Protein AF-X5H5W8-F1 (afdb_monomer)

Sequence (64 aa):
MKKSEARYVAKNVPGVGWRVWSTPVEQWWGNAFPVYPAALLDELNGPKRTDRLLELNRPDDIRS

Nearest PDB structures (foldseek):
  2n4s-assembly1_A  TM=7.301E-01  e=3.701E+00  Homo sapiens
  6jjx-assembly1_A  TM=4.271E-01  e=1.451E+00  Mus musculus
  2ysi-assembly1_A  TM=6.793E-01  e=5.911E+00  Mus musculus
  7bqg-assembly1_A-2  TM=6.641E-01  e=6.320E+00  Mus musculus
  7bqf-assembly1_A-2  TM=6.427E-01  e=6.758E+00  Mus musculus

Solvent-accessible surface area (backbone atoms only — not comparable to full-atom values): 4065 Å² total; per-residue (Å²): 129,84,76,77,72,64,49,44,42,81,41,83,40,90,98,65,31,26,31,35,37,28,62,88,74,73,38,77,49,83,69,65,30,88,55,82,61,60,68,55,41,49,38,63,58,56,83,51,51,67,68,62,50,56,57,71,66,44,94,74,79,86,68,133

Radius of gyration: 12.14 Å; Cα contacts (8 Å, |Δi|>4): 78; chains: 1; bounding box: 37×31×26 Å

Structure (mmCIF, N/CA/C/O backbone):
data_AF-X5H5W8-F1
#
_entry.id   AF-X5H5W8-F1
#
loop_
_atom_site.group_PDB
_atom_site.id
_atom_site.type_symbol
_atom_site.label_atom_id
_atom_site.label_alt_id
_atom_site.label_comp_id
_atom_site.label_asym_id
_atom_site.label_entity_id
_atom_site.label_seq_id
_atom_site.pdbx_PDB_ins_code
_atom_site.Cartn_x
_atom_site.Cartn_y
_atom_site.Cartn_z
_atom_site.occupancy
_atom_site.B_iso_or_equiv
_atom_site.auth_seq_id
_atom_site.auth_comp_id
_atom_site.auth_asym_id
_atom_site.auth_atom_id
_atom_site.p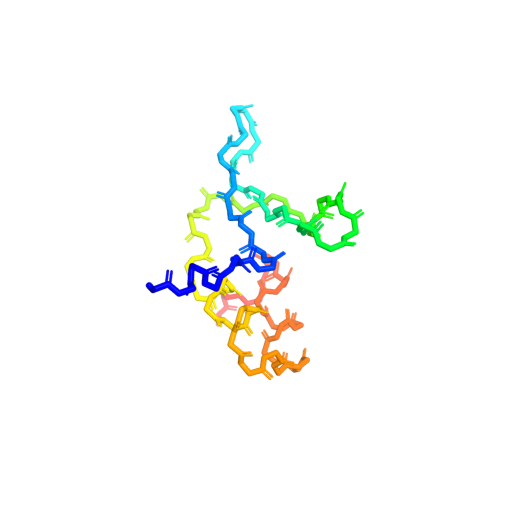dbx_PDB_model_num
ATOM 1 N N . MET A 1 1 ? -25.327 2.583 4.743 1.00 44.06 1 MET A N 1
ATOM 2 C CA . MET A 1 1 ? -24.086 1.776 4.739 1.00 44.06 1 MET A CA 1
ATOM 3 C C . MET A 1 1 ? -22.922 2.712 5.011 1.00 44.06 1 MET A C 1
ATOM 5 O O . MET A 1 1 ? -22.638 3.546 4.161 1.00 44.06 1 MET A O 1
ATOM 9 N N . LYS A 1 2 ? -22.302 2.661 6.199 1.00 43.88 2 LYS A N 1
ATOM 10 C CA . LYS A 1 2 ? -21.057 3.408 6.424 1.00 43.88 2 LYS A CA 1
ATOM 11 C C . LYS A 1 2 ? -20.030 2.805 5.474 1.00 43.88 2 LYS A C 1
ATOM 13 O O . LYS A 1 2 ? -19.686 1.638 5.634 1.00 43.88 2 LYS A O 1
ATOM 18 N N . LYS A 1 3 ? -19.620 3.546 4.443 1.00 48.91 3 LYS A N 1
ATOM 19 C CA . LYS A 1 3 ? -18.435 3.166 3.680 1.00 48.91 3 LYS A CA 1
ATOM 20 C C . LYS A 1 3 ? -17.306 3.220 4.694 1.00 48.91 3 LYS A C 1
ATOM 22 O O . LYS A 1 3 ? -16.964 4.302 5.151 1.00 48.91 3 LYS A O 1
ATOM 27 N N . SER A 1 4 ? -16.837 2.062 5.142 1.00 55.66 4 SER A N 1
ATOM 28 C CA . SER A 1 4 ? -15.595 1.977 5.894 1.00 55.66 4 SER A CA 1
ATOM 29 C C . SER A 1 4 ? -14.534 2.539 4.963 1.00 55.66 4 SER A C 1
ATOM 31 O O . SER A 1 4 ? -14.135 1.873 4.010 1.00 55.66 4 SER A O 1
ATOM 33 N N . GLU A 1 5 ? -14.206 3.816 5.136 1.00 67.06 5 GLU A N 1
ATOM 34 C CA . GLU A 1 5 ? -13.191 4.487 4.343 1.00 67.06 5 GLU A CA 1
ATOM 35 C C . GLU A 1 5 ? -11.907 3.690 4.533 1.00 67.06 5 GLU A C 1
ATOM 37 O O . GLU A 1 5 ? -11.379 3.594 5.645 1.00 67.06 5 GLU A O 1
ATOM 42 N N . ALA A 1 6 ? -11.478 3.014 3.464 1.00 72.12 6 ALA A N 1
ATOM 43 C CA . ALA A 1 6 ? -10.255 2.238 3.480 1.00 72.12 6 ALA A CA 1
ATOM 44 C C . ALA A 1 6 ? -9.131 3.179 3.930 1.00 72.12 6 ALA A C 1
ATOM 46 O O . ALA A 1 6 ? -8.878 4.215 3.309 1.00 72.12 6 ALA A O 1
ATOM 47 N N . ARG A 1 7 ? -8.495 2.845 5.057 1.00 82.44 7 ARG A N 1
ATOM 48 C CA . ARG A 1 7 ? -7.389 3.630 5.620 1.00 82.44 7 ARG A CA 1
ATOM 49 C C . ARG A 1 7 ? -6.194 3.649 4.673 1.00 82.44 7 ARG A C 1
ATOM 51 O O . ARG A 1 7 ? -5.412 4.594 4.686 1.00 82.44 7 ARG A O 1
ATOM 58 N N . TYR A 1 8 ? -6.074 2.608 3.856 1.00 86.19 8 TYR A N 1
ATOM 59 C CA . TYR A 1 8 ? -5.029 2.452 2.861 1.00 86.19 8 TYR A CA 1
ATOM 60 C C . TYR A 1 8 ? -5.652 2.184 1.497 1.00 86.19 8 TYR A C 1
ATOM 62 O O . TYR A 1 8 ? -6.522 1.323 1.370 1.00 86.19 8 TYR A O 1
ATOM 70 N N . VAL A 1 9 ? -5.208 2.916 0.475 1.00 88.38 9 VAL A N 1
ATOM 71 C CA . VAL A 1 9 ? -5.767 2.861 -0.883 1.00 88.38 9 VAL A CA 1
ATOM 72 C C . VAL A 1 9 ? -4.639 2.742 -1.898 1.00 88.38 9 VAL A C 1
ATOM 74 O O . VAL A 1 9 ? -3.758 3.594 -1.924 1.00 88.38 9 VAL A O 1
ATOM 77 N N . ALA A 1 10 ? -4.655 1.734 -2.771 1.00 88.62 10 ALA A N 1
ATOM 78 C CA . ALA A 1 10 ? -3.682 1.676 -3.859 1.00 88.62 10 ALA A CA 1
ATOM 79 C C . ALA A 1 10 ? -4.074 2.652 -4.973 1.00 88.62 10 ALA A C 1
ATOM 81 O O . ALA A 1 10 ? -5.196 2.629 -5.479 1.00 88.62 10 ALA A O 1
ATOM 82 N N . LYS A 1 11 ? -3.125 3.493 -5.369 1.00 90.12 11 LYS A N 1
ATOM 83 C CA . LYS A 1 11 ? -3.226 4.432 -6.481 1.00 90.12 11 LYS A CA 1
ATOM 84 C C . LYS A 1 11 ? -2.192 4.067 -7.537 1.00 90.12 11 LYS A C 1
ATOM 86 O O . LYS A 1 11 ? -1.026 3.845 -7.215 1.00 90.12 11 LYS A O 1
ATOM 91 N N . ASN A 1 12 ? -2.621 4.011 -8.793 1.00 89.75 12 ASN A N 1
ATOM 92 C CA . ASN A 1 12 ? -1.709 3.871 -9.918 1.00 89.75 12 ASN A CA 1
ATOM 93 C C . ASN A 1 12 ? -1.020 5.220 -10.169 1.00 89.75 12 ASN A C 1
ATOM 95 O O . ASN A 1 12 ? -1.688 6.241 -10.329 1.00 89.75 12 ASN A O 1
ATOM 99 N N . VAL A 1 13 ? 0.308 5.214 -10.160 1.00 87.81 13 VAL A N 1
ATOM 100 C CA . VAL A 1 13 ? 1.166 6.355 -10.458 1.00 87.81 13 VAL A CA 1
ATOM 101 C 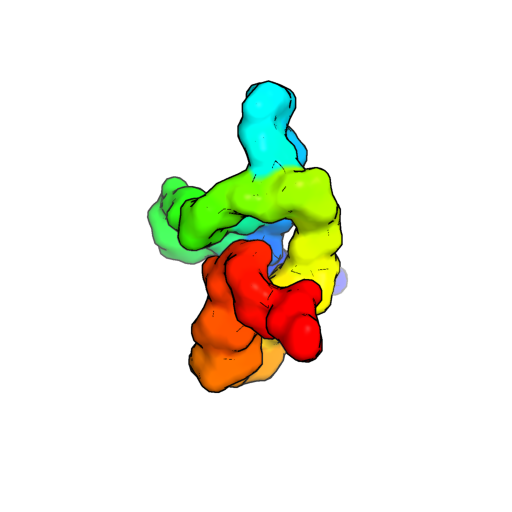C . VAL A 1 13 ? 1.845 6.082 -11.805 1.00 87.81 13 VAL A C 1
ATOM 103 O O . VAL A 1 13 ? 2.679 5.170 -11.894 1.00 87.81 13 VAL A O 1
ATOM 106 N N . PRO A 1 14 ? 1.515 6.845 -12.860 1.00 85.88 14 PRO A N 1
ATOM 107 C CA . PRO A 1 14 ? 2.084 6.628 -14.185 1.00 85.88 14 PRO A CA 1
ATOM 108 C C . PRO A 1 14 ? 3.612 6.773 -14.145 1.00 85.88 14 PRO A C 1
ATOM 110 O O . PRO A 1 14 ? 4.140 7.719 -13.567 1.00 85.88 14 PRO A O 1
ATOM 113 N N . GLY A 1 15 ? 4.320 5.804 -14.730 1.00 84.56 15 GLY A N 1
ATOM 114 C CA . GLY A 1 15 ? 5.788 5.750 -14.752 1.00 84.56 15 GLY A CA 1
ATOM 115 C C . GLY A 1 15 ? 6.450 5.148 -13.505 1.00 84.56 15 GLY A C 1
ATOM 116 O O . GLY A 1 15 ? 7.637 4.847 -13.556 1.00 84.56 15 GLY A O 1
ATOM 117 N N . VAL A 1 16 ? 5.708 4.926 -12.414 1.00 84.19 16 VAL A N 1
ATOM 118 C CA . VAL A 1 16 ? 6.251 4.352 -11.165 1.00 84.19 16 VAL A CA 1
ATOM 119 C C . VAL A 1 16 ? 5.589 3.012 -10.817 1.00 84.19 16 VAL A C 1
ATOM 121 O O . VAL A 1 16 ? 6.251 2.117 -10.302 1.00 84.19 16 VAL A O 1
ATOM 124 N N . GLY A 1 17 ? 4.295 2.849 -11.111 1.00 88.19 17 GLY A N 1
ATOM 125 C CA . GLY A 1 17 ? 3.514 1.659 -10.762 1.00 88.19 17 GLY A CA 1
ATOM 126 C C . GLY A 1 17 ? 2.457 1.960 -9.700 1.00 88.19 17 GLY A C 1
ATOM 127 O O . GLY A 1 17 ? 1.895 3.048 -9.657 1.00 88.19 17 GLY A O 1
ATOM 128 N N . TRP A 1 18 ? 2.148 1.005 -8.835 1.00 89.56 18 TRP A N 1
ATOM 129 C CA . TRP A 1 18 ? 1.125 1.137 -7.800 1.00 89.56 18 TRP A CA 1
ATOM 130 C C . TRP A 1 18 ? 1.720 1.608 -6.477 1.00 89.56 18 TRP A C 1
ATOM 132 O O . TRP A 1 18 ? 2.624 0.983 -5.944 1.00 89.56 18 TRP A O 1
ATOM 142 N N . ARG A 1 19 ? 1.186 2.673 -5.883 1.00 89.69 19 ARG A N 1
ATOM 143 C CA . ARG A 1 19 ? 1.556 3.111 -4.529 1.00 89.69 19 ARG A CA 1
ATOM 144 C C . ARG A 1 19 ? 0.377 3.035 -3.585 1.00 89.69 19 ARG A C 1
ATOM 146 O O . ARG A 1 19 ? -0.754 3.293 -3.981 1.00 89.69 19 ARG A O 1
ATOM 153 N N . VAL A 1 20 ? 0.646 2.749 -2.319 1.00 88.94 20 VAL A N 1
ATOM 154 C CA . VAL A 1 20 ? -0.382 2.764 -1.279 1.00 88.94 20 VAL A CA 1
ATOM 155 C C . VAL A 1 20 ? -0.448 4.158 -0.657 1.00 88.94 20 VAL A C 1
ATOM 157 O O . VAL A 1 20 ? 0.547 4.685 -0.177 1.00 88.94 20 VAL A O 1
ATOM 160 N N . TRP A 1 21 ? -1.621 4.777 -0.688 1.00 89.25 21 TRP A N 1
ATOM 161 C CA . TRP A 1 21 ? -1.929 6.042 -0.032 1.00 89.25 21 TRP A CA 1
ATOM 162 C C . TRP A 1 21 ? -2.550 5.769 1.332 1.00 89.25 21 TRP A C 1
ATOM 164 O O . TRP A 1 21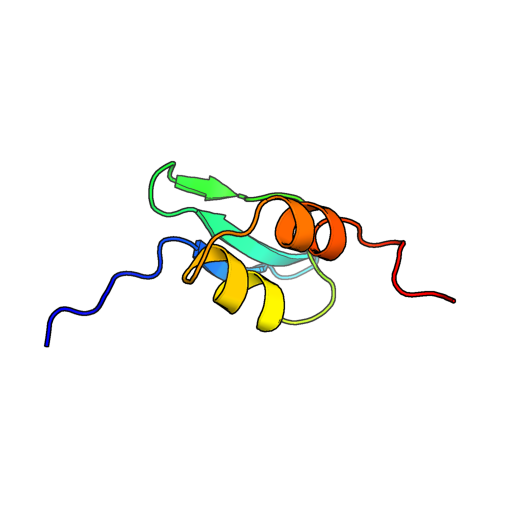 ? -3.578 5.095 1.413 1.00 89.25 21 TRP A O 1
ATOM 174 N N . SER A 1 22 ? -1.952 6.311 2.387 1.00 88.56 22 SER A N 1
ATOM 175 C CA . SER A 1 22 ? -2.533 6.294 3.727 1.00 88.56 22 SER A CA 1
ATOM 176 C C . SER A 1 22 ? -3.425 7.518 3.881 1.00 88.56 22 SER A C 1
ATOM 178 O O . SER A 1 22 ? -2.925 8.637 3.916 1.00 88.56 22 SER A O 1
ATOM 180 N N . THR A 1 23 ? -4.736 7.327 4.006 1.00 87.31 23 THR A N 1
ATOM 181 C CA . THR A 1 23 ? -5.674 8.421 4.295 1.00 87.31 23 THR A CA 1
ATOM 182 C C . THR A 1 23 ? -5.51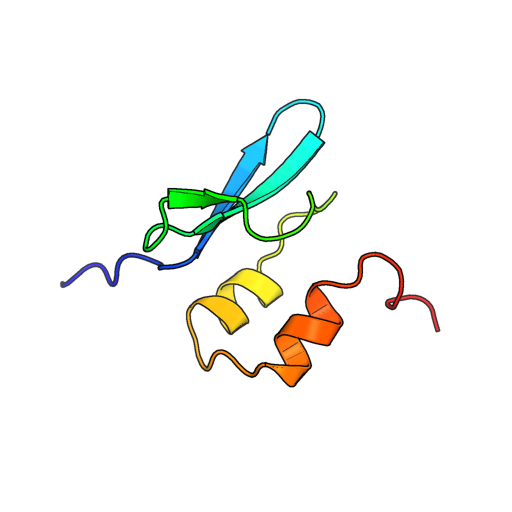9 9.045 5.690 1.00 87.31 23 THR A C 1
ATOM 184 O O . THR A 1 23 ? -5.658 10.260 5.763 1.00 87.31 23 THR A O 1
ATOM 187 N N . PRO A 1 24 ? -5.181 8.326 6.789 1.00 82.94 24 PRO A N 1
ATOM 188 C CA . PRO A 1 24 ? -5.141 8.949 8.120 1.00 82.94 24 PRO A CA 1
ATOM 189 C C . PRO A 1 24 ? -3.955 9.896 8.341 1.00 82.94 24 PRO A C 1
ATOM 191 O O . PRO A 1 24 ? -4.010 10.730 9.235 1.00 82.94 24 PRO A O 1
ATOM 194 N N . VAL A 1 25 ? -2.879 9.736 7.571 1.00 85.56 25 VAL A N 1
ATOM 195 C CA . VAL A 1 25 ? -1.671 10.580 7.639 1.00 85.56 25 VAL A CA 1
ATOM 196 C C . VAL A 1 25 ? -1.409 11.311 6.321 1.00 85.56 25 VAL A C 1
ATOM 198 O O . VAL A 1 25 ? -0.382 11.961 6.181 1.00 85.56 25 VAL A O 1
ATOM 201 N N . GLU A 1 26 ? -2.315 11.152 5.348 1.00 86.88 26 GLU A N 1
ATOM 202 C CA . GLU A 1 26 ? -2.244 11.738 4.004 1.00 86.88 26 GLU A CA 1
ATOM 203 C C . GLU A 1 26 ? -0.864 11.584 3.340 1.00 86.88 26 GLU A C 1
ATOM 205 O O . GLU A 1 26 ? -0.326 12.504 2.726 1.00 86.88 26 GLU A O 1
ATOM 210 N N . GLN A 1 27 ? -0.275 10.392 3.476 1.00 87.94 27 GLN A N 1
ATOM 211 C CA . GLN A 1 27 ? 1.095 10.112 3.051 1.00 87.94 27 GLN A CA 1
ATOM 212 C C . GLN A 1 27 ? 1.195 8.788 2.288 1.00 87.94 27 GLN A C 1
ATOM 214 O O . GLN A 1 27 ? 0.444 7.835 2.524 1.00 87.94 27 GLN A O 1
ATOM 219 N N . TRP A 1 28 ? 2.160 8.715 1.369 1.00 86.88 28 TRP A N 1
ATOM 220 C CA . TRP A 1 28 ? 2.513 7.480 0.673 1.00 86.88 28 TRP A CA 1
ATOM 221 C C . TRP A 1 28 ? 3.124 6.464 1.639 1.00 86.88 28 TRP A C 1
ATOM 223 O O . TRP A 1 28 ? 4.042 6.779 2.391 1.00 86.88 28 TRP A O 1
ATOM 233 N N . TRP A 1 29 ? 2.608 5.241 1.599 1.00 81.44 29 TRP A N 1
ATOM 234 C CA . TRP A 1 29 ? 3.065 4.131 2.416 1.00 81.44 29 TRP A CA 1
ATOM 235 C C . TRP A 1 29 ? 4.063 3.280 1.632 1.00 81.44 29 TRP A C 1
ATOM 237 O O . TRP A 1 29 ? 3.705 2.666 0.625 1.00 81.44 29 TRP A O 1
ATOM 247 N N . GLY A 1 30 ? 5.308 3.243 2.108 1.00 80.69 30 GLY A N 1
ATOM 248 C CA . GLY A 1 30 ? 6.377 2.434 1.525 1.00 80.69 30 GLY A CA 1
ATOM 249 C C . GLY A 1 30 ? 6.746 2.812 0.084 1.00 80.69 30 GLY A C 1
ATOM 250 O O . GLY A 1 30 ? 6.601 3.959 -0.350 1.00 80.69 30 GLY A O 1
ATOM 251 N N . ASN A 1 31 ? 7.248 1.821 -0.654 1.00 84.19 31 ASN A N 1
ATOM 252 C CA . ASN A 1 31 ? 7.672 1.968 -2.044 1.00 84.19 31 ASN A CA 1
ATOM 253 C C . ASN A 1 31 ? 6.540 1.697 -3.044 1.00 84.19 31 ASN A C 1
ATOM 255 O O . ASN A 1 31 ? 5.439 1.279 -2.690 1.00 84.19 31 ASN A O 1
ATOM 259 N N . ALA A 1 32 ? 6.810 1.992 -4.317 1.00 84.75 32 ALA A N 1
ATOM 260 C CA . ALA A 1 32 ? 5.910 1.619 -5.396 1.00 84.75 32 ALA A CA 1
ATOM 261 C C . ALA A 1 32 ? 6.046 0.130 -5.728 1.00 84.75 32 ALA A C 1
ATOM 263 O O . ALA A 1 32 ? 7.147 -0.415 -5.772 1.00 84.75 32 ALA A O 1
ATOM 264 N N . PHE A 1 33 ? 4.909 -0.495 -5.989 1.00 83.88 33 PHE A N 1
ATOM 265 C CA . PHE A 1 33 ? 4.765 -1.882 -6.375 1.00 83.88 33 PHE A CA 1
ATOM 266 C C . PHE A 1 33 ? 4.547 -1.971 -7.889 1.00 83.88 33 PHE A C 1
ATOM 268 O O . PHE A 1 33 ? 3.730 -1.227 -8.439 1.00 83.88 33 PHE A O 1
ATOM 275 N N . PRO A 1 34 ? 5.222 -2.895 -8.588 1.00 82.81 34 PRO A N 1
ATOM 276 C CA . PRO A 1 34 ? 5.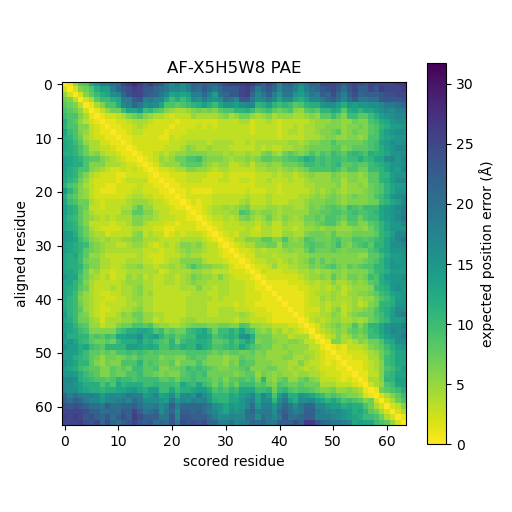017 -3.084 -10.024 1.00 82.81 34 PRO A CA 1
ATOM 277 C C . PRO A 1 34 ? 3.619 -3.643 -10.345 1.00 82.81 34 PRO A C 1
ATOM 279 O O . PRO A 1 34 ? 3.092 -3.413 -11.431 1.00 82.81 34 PRO A O 1
ATOM 282 N N . VAL A 1 35 ? 2.991 -4.337 -9.390 1.00 84.94 35 VAL A N 1
ATOM 283 C CA . VAL A 1 35 ? 1.668 -4.969 -9.516 1.00 84.94 35 VAL A CA 1
ATOM 284 C C . VAL A 1 35 ? 0.698 -4.441 -8.457 1.00 84.94 35 VAL A C 1
ATOM 286 O O . VAL A 1 35 ? 1.126 -3.938 -7.420 1.00 84.94 35 VAL A O 1
ATOM 289 N N . TYR A 1 36 ? -0.611 -4.543 -8.714 1.00 85.31 36 TYR A N 1
ATOM 290 C C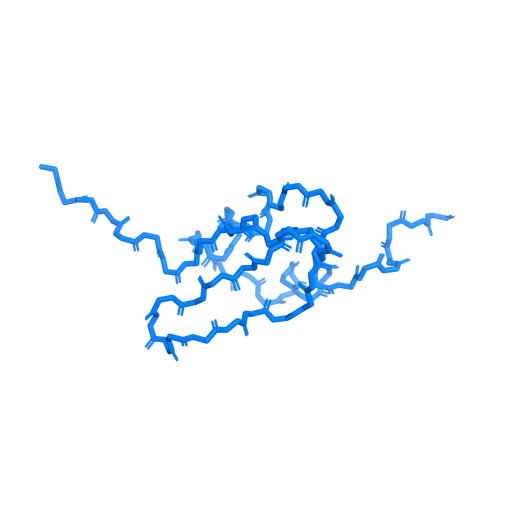A . TYR A 1 36 ? -1.649 -4.073 -7.790 1.00 85.31 36 TYR A CA 1
ATOM 291 C C . TYR A 1 36 ? -1.600 -4.855 -6.459 1.00 85.31 36 TYR A C 1
ATOM 293 O O . TYR A 1 36 ? -1.863 -6.061 -6.460 1.00 85.31 36 TYR A O 1
ATOM 301 N N . PRO A 1 37 ? -1.292 -4.211 -5.315 1.00 82.19 37 PRO A N 1
ATOM 302 C CA . PRO A 1 37 ? -1.002 -4.914 -4.069 1.00 82.19 37 PRO A CA 1
ATOM 303 C C . PRO A 1 37 ? -2.287 -5.191 -3.266 1.00 82.19 37 PRO A C 1
ATOM 305 O O . PRO A 1 37 ? -2.502 -4.642 -2.185 1.00 82.19 37 PRO A O 1
ATOM 308 N N . ALA A 1 38 ? -3.160 -6.049 -3.804 1.00 85.12 38 ALA A N 1
ATOM 309 C CA . ALA A 1 38 ? -4.445 -6.397 -3.184 1.00 85.12 38 ALA A CA 1
ATOM 310 C C . ALA A 1 38 ? -4.281 -7.058 -1.804 1.00 85.12 38 ALA A C 1
ATOM 312 O O . ALA A 1 38 ? -4.963 -6.677 -0.859 1.00 85.12 38 ALA A O 1
ATOM 313 N N . ALA A 1 39 ? -3.345 -8.004 -1.671 1.00 83.06 39 ALA A N 1
ATOM 314 C CA . ALA A 1 39 ? -3.089 -8.705 -0.410 1.00 83.06 39 ALA A CA 1
ATOM 315 C C . ALA A 1 39 ? -2.569 -7.761 0.689 1.00 83.06 39 ALA A C 1
ATOM 317 O O . ALA A 1 39 ? -2.982 -7.858 1.841 1.00 83.06 39 ALA A O 1
ATOM 318 N N . LEU A 1 40 ? -1.711 -6.804 0.321 1.00 83.38 40 LEU A N 1
ATOM 319 C CA . LEU A 1 40 ? -1.220 -5.775 1.239 1.00 83.38 40 LEU A CA 1
ATOM 320 C C . LEU A 1 40 ? -2.343 -4.828 1.666 1.00 83.38 40 LEU A C 1
ATOM 322 O O . LEU A 1 40 ? -2.422 -4.471 2.835 1.00 83.3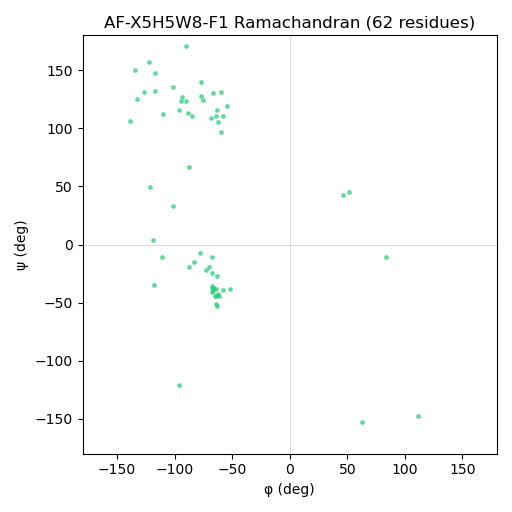8 40 LEU A O 1
ATOM 326 N N . LEU A 1 41 ? -3.218 -4.430 0.738 1.00 84.06 41 LEU A N 1
ATOM 327 C CA . LEU A 1 41 ? -4.388 -3.612 1.053 1.00 84.06 41 LEU A CA 1
ATOM 328 C C . LEU A 1 41 ? -5.347 -4.318 2.008 1.00 84.06 41 LEU A C 1
ATOM 330 O O . LEU A 1 41 ? -5.858 -3.668 2.918 1.00 84.06 41 LEU A O 1
ATOM 334 N N . ASP A 1 42 ? -5.594 -5.608 1.796 1.00 85.62 42 ASP A N 1
ATOM 335 C CA . ASP A 1 42 ? -6.458 -6.415 2.657 1.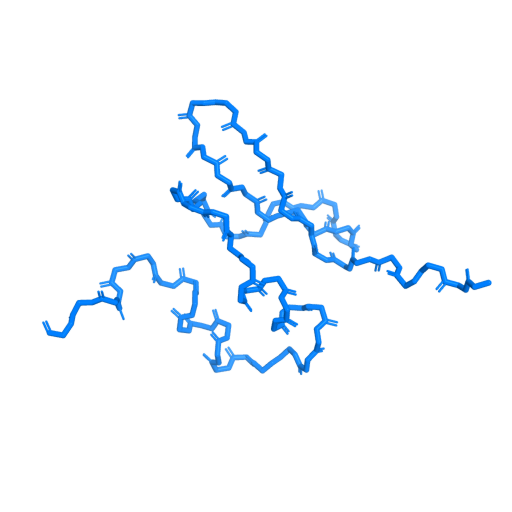00 85.62 42 ASP A CA 1
ATOM 336 C C . ASP A 1 42 ? -5.866 -6.534 4.068 1.00 85.62 42 ASP A C 1
ATOM 338 O O . ASP A 1 42 ? -6.543 -6.259 5.055 1.00 85.62 42 ASP A O 1
ATOM 342 N N . GLU A 1 43 ? -4.560 -6.787 4.171 1.00 86.19 43 GLU A N 1
ATOM 343 C CA . GLU A 1 43 ? -3.851 -6.842 5.452 1.00 86.19 43 GLU A CA 1
ATOM 344 C C . GLU A 1 43 ? -3.834 -5.477 6.173 1.00 86.19 43 GLU A C 1
ATOM 346 O O . GLU A 1 43 ? -4.114 -5.389 7.371 1.00 86.19 43 GLU A O 1
ATOM 351 N N . LEU A 1 44 ? -3.565 -4.389 5.441 1.00 83.12 44 LEU A N 1
ATOM 352 C CA . LEU A 1 44 ? -3.513 -3.017 5.962 1.00 83.12 44 LEU A CA 1
ATOM 353 C C . LEU A 1 44 ? -4.882 -2.485 6.411 1.00 83.12 44 LEU A C 1
ATOM 355 O O . LEU A 1 44 ? -4.974 -1.730 7.386 1.00 83.12 44 LEU A O 1
ATOM 359 N N . ASN A 1 45 ? -5.947 -2.826 5.685 1.00 83.56 45 ASN A N 1
ATOM 360 C CA . ASN A 1 45 ? -7.309 -2.418 6.030 1.00 83.56 45 ASN A CA 1
ATOM 361 C C . ASN A 1 45 ? -7.998 -3.398 6.990 1.00 83.56 45 ASN A C 1
ATOM 363 O O . ASN A 1 45 ? -8.962 -3.005 7.646 1.00 83.56 45 ASN A O 1
ATOM 367 N N . GLY A 1 46 ? -7.501 -4.629 7.090 1.00 81.69 46 GLY A N 1
ATOM 368 C CA . GLY A 1 46 ? -8.010 -5.688 7.949 1.00 81.69 46 GLY A CA 1
ATOM 369 C C . GLY A 1 46 ? -7.254 -5.783 9.283 1.00 81.69 46 GLY A C 1
ATOM 370 O O . GLY A 1 46 ? -7.270 -4.822 10.060 1.00 81.69 46 GLY A O 1
ATOM 371 N N . PRO A 1 47 ? -6.633 -6.933 9.607 1.00 77.00 47 PRO A N 1
ATOM 372 C CA . PRO A 1 47 ? -6.114 -7.201 10.946 1.00 77.00 47 PRO A CA 1
ATOM 373 C C . PRO A 1 47 ? -4.784 -6.504 11.263 1.00 77.00 47 PRO A C 1
ATOM 375 O O . PRO A 1 47 ? -4.373 -6.529 12.423 1.00 77.00 47 PRO A O 1
ATOM 378 N N . LYS A 1 48 ? -4.135 -5.855 10.281 1.00 75.12 48 LYS A N 1
ATOM 379 C CA . LYS A 1 48 ? -2.898 -5.071 10.450 1.00 75.12 48 LYS A CA 1
ATOM 380 C C . LYS A 1 48 ? -1.807 -5.844 11.175 1.00 75.12 48 LYS A C 1
ATOM 382 O O . LYS A 1 48 ? -1.163 -5.325 12.090 1.00 75.12 48 LYS A O 1
ATOM 387 N N . ARG A 1 49 ? -1.603 -7.104 10.790 1.00 78.62 49 ARG A N 1
ATOM 388 C CA . ARG A 1 49 ? -0.543 -7.913 11.389 1.00 78.62 49 ARG A CA 1
ATOM 389 C C . ARG A 1 49 ? 0.812 -7.349 10.970 1.00 78.62 49 ARG A C 1
ATOM 391 O O . ARG A 1 49 ? 1.203 -7.478 9.816 1.00 78.62 49 ARG A O 1
ATOM 398 N N . THR A 1 50 ? 1.526 -6.734 11.913 1.00 72.06 50 THR A N 1
ATOM 399 C CA . THR A 1 50 ? 2.833 -6.094 11.679 1.00 72.06 50 THR A CA 1
ATOM 400 C C . THR A 1 50 ? 3.828 -7.022 10.981 1.00 72.06 50 THR A C 1
ATOM 402 O O . THR A 1 50 ? 4.551 -6.577 10.099 1.00 72.06 50 THR A O 1
ATOM 405 N N . ASP A 1 51 ? 3.816 -8.307 11.330 1.00 76.00 51 ASP A N 1
ATOM 406 C CA . ASP A 1 51 ? 4.695 -9.340 10.771 1.00 76.00 51 ASP A CA 1
ATOM 407 C C . ASP A 1 51 ? 4.459 -9.555 9.259 1.00 76.00 51 ASP A C 1
ATOM 409 O O . ASP A 1 51 ? 5.353 -9.346 8.440 1.00 76.00 51 ASP A O 1
ATOM 413 N N . ARG A 1 52 ? 3.196 -9.793 8.874 1.00 77.50 52 ARG A N 1
ATOM 414 C CA . ARG A 1 52 ? 2.722 -9.872 7.477 1.00 77.50 52 ARG A CA 1
ATOM 415 C C . ARG A 1 52 ? 3.001 -8.593 6.688 1.00 77.50 52 ARG A C 1
ATOM 417 O O . ARG A 1 52 ? 3.334 -8.650 5.510 1.00 77.50 52 ARG A O 1
ATOM 424 N N . LEU A 1 53 ? 2.836 -7.428 7.317 1.00 79.56 53 LEU A N 1
ATOM 425 C CA . LEU A 1 53 ? 3.116 -6.145 6.672 1.00 79.56 53 LEU A CA 1
ATOM 426 C C . LEU A 1 53 ? 4.603 -5.980 6.365 1.00 79.56 53 LEU A C 1
ATOM 428 O O . LEU A 1 53 ? 4.936 -5.425 5.322 1.00 79.56 53 LEU A O 1
ATOM 432 N N . LEU A 1 54 ? 5.483 -6.453 7.250 1.00 76.06 54 LEU A N 1
ATOM 433 C CA . LEU A 1 54 ? 6.926 -6.410 7.038 1.00 76.06 54 LEU A CA 1
ATOM 434 C C . LEU A 1 54 ? 7.347 -7.319 5.875 1.00 76.06 54 LEU A C 1
ATOM 436 O O . LEU A 1 54 ? 8.187 -6.921 5.074 1.00 76.06 54 LEU A O 1
ATOM 440 N N . GLU A 1 55 ? 6.738 -8.502 5.772 1.00 77.25 55 GLU A N 1
ATOM 441 C CA . GLU A 1 55 ? 6.941 -9.462 4.679 1.00 77.25 55 GLU A CA 1
ATOM 442 C C . GLU A 1 55 ? 6.464 -8.887 3.335 1.00 77.25 55 GLU A C 1
ATOM 444 O O . GLU A 1 55 ? 7.231 -8.792 2.382 1.00 77.25 55 GLU A O 1
ATOM 449 N N . LEU A 1 56 ? 5.231 -8.372 3.280 1.00 74.06 56 LEU A N 1
ATOM 450 C CA . LEU A 1 56 ? 4.639 -7.796 2.065 1.00 74.06 56 LEU A CA 1
ATOM 451 C C . LEU A 1 56 ? 5.277 -6.462 1.631 1.00 74.06 56 LEU A C 1
ATOM 453 O O . LEU A 1 56 ? 5.103 -6.039 0.486 1.00 74.06 56 LEU A O 1
ATOM 457 N N . ASN A 1 57 ? 5.978 -5.763 2.530 1.00 69.88 57 ASN A N 1
ATOM 458 C CA . ASN A 1 57 ? 6.672 -4.509 2.224 1.00 69.88 57 ASN A CA 1
ATOM 459 C C . ASN A 1 57 ? 8.058 -4.728 1.598 1.00 69.88 57 ASN A C 1
ATOM 461 O O . ASN A 1 57 ? 8.608 -3.787 1.028 1.00 69.88 57 ASN A O 1
ATOM 465 N N . ARG A 1 58 ? 8.620 -5.942 1.663 1.00 67.25 58 ARG A N 1
ATOM 466 C CA . ARG A 1 58 ? 9.914 -6.258 1.049 1.00 67.25 58 ARG A CA 1
ATOM 467 C C . ARG A 1 58 ? 9.708 -6.617 -0.425 1.00 67.25 58 ARG A C 1
ATOM 469 O O . ARG A 1 58 ? 9.170 -7.680 -0.713 1.00 67.25 58 ARG A O 1
ATOM 476 N N . PRO A 1 59 ? 10.153 -5.778 -1.378 1.00 55.47 59 PRO A N 1
ATOM 477 C CA . PRO A 1 59 ? 10.003 -6.078 -2.802 1.00 55.47 59 PRO A CA 1
ATOM 478 C C . PRO A 1 59 ? 10.849 -7.276 -3.278 1.00 55.47 59 PRO A C 1
ATOM 480 O O . PRO A 1 59 ? 10.641 -7.726 -4.401 1.00 55.47 59 PRO A O 1
ATOM 483 N N . ASP A 1 60 ? 11.775 -7.784 -2.454 1.00 52.03 60 ASP A N 1
ATOM 484 C CA . ASP A 1 60 ? 12.809 -8.751 -2.858 1.00 52.03 60 ASP A CA 1
ATOM 485 C C . ASP A 1 60 ? 12.636 -10.166 -2.265 1.00 52.03 60 ASP A C 1
ATOM 487 O O . ASP A 1 60 ? 13.277 -11.103 -2.722 1.00 52.03 60 ASP A O 1
ATOM 491 N N . ASP A 1 61 ? 11.734 -10.363 -1.297 1.00 49.34 61 ASP A N 1
ATOM 492 C CA . ASP A 1 61 ? 11.644 -11.616 -0.519 1.00 49.34 61 ASP A CA 1
ATOM 493 C C . ASP A 1 61 ? 10.504 -12.541 -0.995 1.00 49.34 61 ASP A C 1
ATOM 495 O O . ASP A 1 61 ? 9.863 -13.237 -0.220 1.00 49.34 61 ASP A O 1
ATOM 499 N N . ILE A 1 62 ? 10.202 -12.533 -2.298 1.00 51.84 62 ILE A N 1
ATOM 500 C CA . ILE A 1 62 ? 9.350 -13.551 -2.947 1.00 51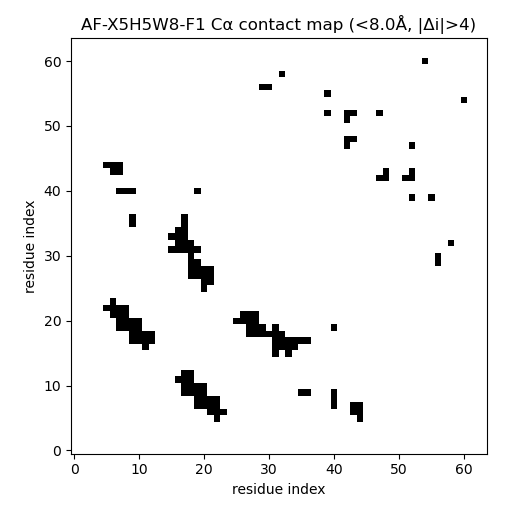.84 62 ILE A CA 1
ATOM 501 C C . ILE A 1 62 ? 10.163 -14.215 -4.062 1.00 51.84 62 ILE A C 1
ATOM 503 O O . ILE A 1 62 ? 9.737 -14.308 -5.212 1.00 51.84 62 ILE A O 1
ATOM 507 N N . ARG A 1 63 ? 11.384 -14.653 -3.750 1.00 44.56 63 ARG A N 1
ATOM 508 C CA . ARG A 1 63 ? 12.095 -15.658 -4.546 1.00 44.56 63 ARG A CA 1
ATOM 509 C C . ARG A 1 63 ? 12.794 -16.628 -3.600 1.00 44.56 63 ARG A C 1
ATOM 511 O O . ARG A 1 63 ? 13.760 -16.271 -2.939 1.00 44.56 63 ARG A O 1
ATOM 518 N N . SER A 1 64 ? 12.192 -17.816 -3.537 1.00 41.66 64 SER A N 1
ATOM 519 C CA . SER A 1 64 ? 12.714 -19.055 -2.957 1.00 41.66 64 SER A CA 1
ATOM 520 C C . SER A 1 64 ? 14.115 -19.403 -3.449 1.00 41.66 64 SER A C 1
ATOM 522 O O . SER A 1 64 ? 14.469 -18.993 -4.578 1.00 41.66 64 SER A O 1
#

Secondary structure (DSSP, 8-state):
------SEEEEEETTTEEEEEETTTTEEEEEEESS--HHHHHHHHTT--HHHHHHHH-TT----

Foldseek 3Di:
DPPPPQQWDWDQDPPQGIWIAGPVVRDTDAGHDNDDLPVLSCCSSPPVDVVVNVCSRDNPPPDD

Organism: Deinococcus deserti (strain DSM 17065 / CIP 109153 / LMG 22923 / VCD115) (NCBI:txid546414)

Mean predicted aligned error: 7.92 Å

pLDDT: mean 77.38, std 13.57, range [41.66, 90.12]